Protein AF-V4JKS6-F1 (afdb_monomer)

pLDDT: mean 82.25, std 15.7, range [40.88, 96.31]

Nearest PDB structures (foldseek):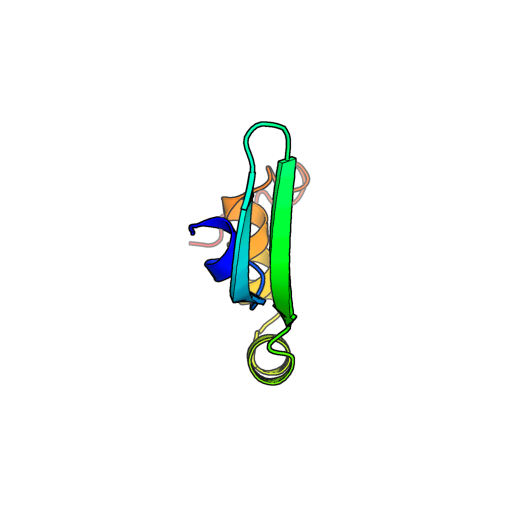
  1sce-assembly2_A  TM=4.060E-01  e=3.119E+00  Schizosaccharomyces pombe
  1sce-assembly2_D  TM=4.134E-01  e=4.435E+00  Schizosaccharomyces pombe
  1xjj-assembly1_A  TM=2.988E-01  e=2.193E+00  Thermotoga maritima
  1sce-assembly2_B  TM=3.984E-01  e=7.791E+00  Schizosaccharomyces pombe
  1xjm-assembly1_A  TM=2.756E-01  e=4.133E+00  Thermotoga maritima

Mean predicted aligned error: 7.57 Å

Secondary structure (DSSP, 8-state):
-HHHHHTTEEEEEEEE-SS-EEEEEEE-HHHHHT--HHHHHHHHHTTS---TT--S---

Foldseek 3Di:
DVLCVLQQKDFPDKDDDPPDIDTDIDHPVVVVVPDDPVSNVVSVCVPDPPPPVPPPPPD

Radius of gyration: 15.07 Å; Cα contacts (8 Å, |Δi|>4): 43; chains: 1; bounding box: 33×19×39 Å

Structure (mmCIF, N/CA/C/O backbone):
data_AF-V4JKS6-F1
#
_entry.id   AF-V4JKS6-F1
#
loop_
_atom_site.group_PDB
_atom_site.id
_atom_site.type_symbol
_atom_site.label_atom_id
_atom_site.label_alt_id
_atom_site.label_comp_id
_atom_site.label_asym_id
_atom_site.label_entity_id
_atom_site.label_seq_id
_atom_site.pdbx_PDB_ins_code
_atom_site.Cartn_x
_atom_site.Cartn_y
_atom_site.Cartn_z
_atom_site.occupancy
_atom_site.B_iso_or_equiv
_atom_site.auth_seq_id
_atom_site.auth_comp_id
_atom_site.auth_asym_id
_atom_site.auth_atom_id
_atom_site.pdbx_PDB_model_num
ATOM 1 N N . MET A 1 1 ? 10.715 -3.240 -0.383 1.00 58.50 1 MET A N 1
ATOM 2 C CA . MET A 1 1 ? 9.277 -3.071 -0.708 1.00 58.50 1 MET A CA 1
ATOM 3 C C . MET A 1 1 ? 8.426 -3.009 0.570 1.00 58.50 1 MET A C 1
ATOM 5 O O . MET A 1 1 ? 7.420 -3.693 0.670 1.00 58.50 1 MET A O 1
ATOM 9 N N . GLN A 1 2 ? 8.809 -2.210 1.572 1.00 61.09 2 GLN A N 1
ATOM 10 C CA . GLN A 1 2 ? 8.113 -2.213 2.869 1.00 61.09 2 GLN A CA 1
ATOM 11 C C . GLN A 1 2 ? 6.830 -1.370 2.827 1.00 61.09 2 GLN A C 1
ATOM 13 O O . GLN A 1 2 ? 5.802 -1.796 3.333 1.00 61.09 2 GLN A O 1
ATOM 18 N N . LEU A 1 3 ? 6.863 -0.234 2.117 1.00 65.81 3 LEU A N 1
ATOM 19 C CA . LEU A 1 3 ? 5.730 0.688 1.973 1.00 65.81 3 LEU A CA 1
ATOM 20 C C . LEU A 1 3 ? 4.488 0.041 1.336 1.00 65.81 3 LEU A C 1
ATOM 22 O O . LEU A 1 3 ? 3.360 0.345 1.710 1.00 65.81 3 LEU A O 1
ATOM 26 N N . ALA A 1 4 ? 4.707 -0.887 0.403 1.00 71.62 4 ALA A N 1
ATOM 27 C CA . ALA A 1 4 ? 3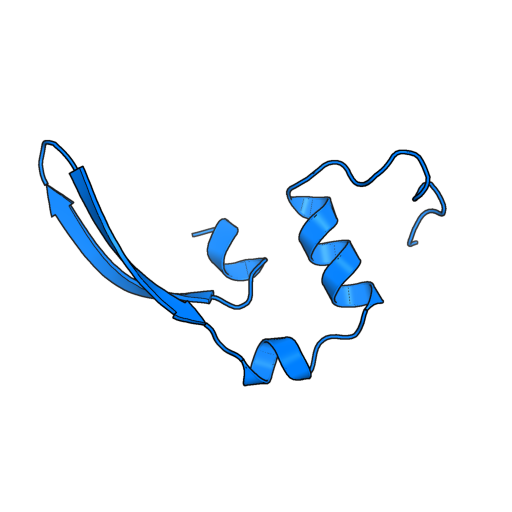.639 -1.559 -0.324 1.00 71.62 4 ALA A CA 1
ATOM 28 C C . ALA A 1 4 ? 2.724 -2.391 0.592 1.00 71.62 4 ALA A C 1
ATOM 30 O O . ALA A 1 4 ? 1.502 -2.396 0.441 1.00 71.62 4 ALA A O 1
ATOM 31 N N . ALA A 1 5 ? 3.314 -3.014 1.615 1.00 71.06 5 ALA A N 1
ATOM 32 C CA . ALA A 1 5 ? 2.597 -3.843 2.573 1.00 71.06 5 ALA A CA 1
ATOM 33 C C . ALA A 1 5 ? 1.655 -3.045 3.497 1.00 71.06 5 ALA A C 1
ATOM 35 O O . ALA A 1 5 ? 0.671 -3.603 3.986 1.00 71.06 5 ALA A O 1
ATOM 36 N N . PHE A 1 6 ? 1.915 -1.752 3.726 1.00 82.56 6 PHE A N 1
ATOM 37 C CA . PHE A 1 6 ? 1.064 -0.921 4.587 1.00 82.56 6 PHE A CA 1
ATOM 38 C C . PHE A 1 6 ? -0.177 -0.389 3.862 1.00 82.56 6 PHE A C 1
ATOM 40 O O . PHE A 1 6 ? -1.209 -0.204 4.499 1.00 82.56 6 PHE A O 1
ATOM 47 N N . PHE A 1 7 ? -0.105 -0.183 2.542 1.00 83.25 7 PHE A N 1
ATOM 48 C CA . PHE A 1 7 ? -1.129 0.556 1.788 1.00 83.25 7 PHE A CA 1
ATOM 49 C C . PHE A 1 7 ? -1.992 -0.294 0.849 1.00 83.25 7 PHE A C 1
ATOM 51 O O . PHE A 1 7 ? -2.682 0.267 0.005 1.00 83.25 7 PHE A O 1
ATOM 58 N N . ALA A 1 8 ? -1.966 -1.627 0.981 1.00 89.88 8 ALA A N 1
ATOM 59 C CA . ALA A 1 8 ? -2.653 -2.545 0.059 1.00 89.88 8 ALA A CA 1
ATOM 60 C C . ALA A 1 8 ? -2.355 -2.203 -1.410 1.00 89.88 8 ALA A C 1
ATOM 62 O O . ALA A 1 8 ? -3.239 -2.197 -2.270 1.00 89.88 8 ALA A O 1
ATOM 63 N N . ILE A 1 9 ? -1.090 -1.889 -1.682 1.00 90.50 9 ILE A N 1
ATOM 64 C CA . ILE A 1 9 ? -0.597 -1.655 -3.030 1.00 90.50 9 ILE A CA 1
ATOM 65 C C . ILE A 1 9 ? 0.368 -2.770 -3.400 1.00 90.50 9 ILE A C 1
ATOM 67 O O . ILE A 1 9 ? 1.163 -3.219 -2.577 1.00 90.50 9 ILE A O 1
ATO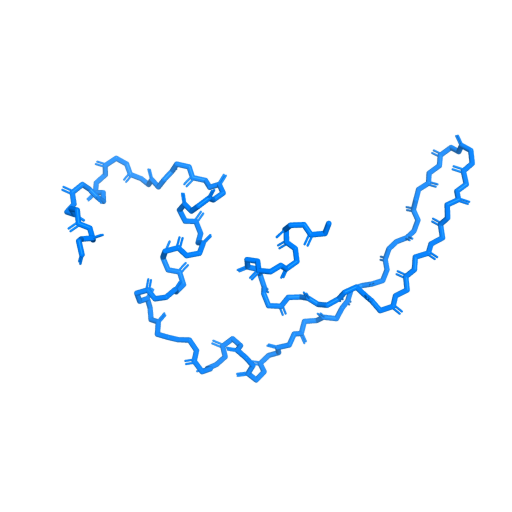M 71 N N . ASP A 1 10 ? 0.328 -3.173 -4.659 1.00 89.31 10 ASP A N 1
ATOM 72 C CA . ASP A 1 10 ? 1.286 -4.102 -5.240 1.00 89.31 10 ASP A CA 1
ATOM 73 C C . ASP A 1 10 ? 2.108 -3.350 -6.295 1.00 89.31 10 ASP A C 1
ATOM 75 O O . ASP A 1 10 ? 1.575 -2.528 -7.048 1.00 89.31 10 ASP A O 1
ATOM 79 N N . VAL A 1 11 ? 3.415 -3.612 -6.362 1.00 90.50 11 VAL A N 1
ATOM 80 C CA . VAL A 1 11 ? 4.268 -3.065 -7.426 1.00 90.50 11 VAL A CA 1
ATOM 81 C C . VAL A 1 11 ? 4.217 -4.014 -8.609 1.00 90.50 11 VAL A C 1
ATOM 83 O O . VAL A 1 11 ? 4.685 -5.146 -8.52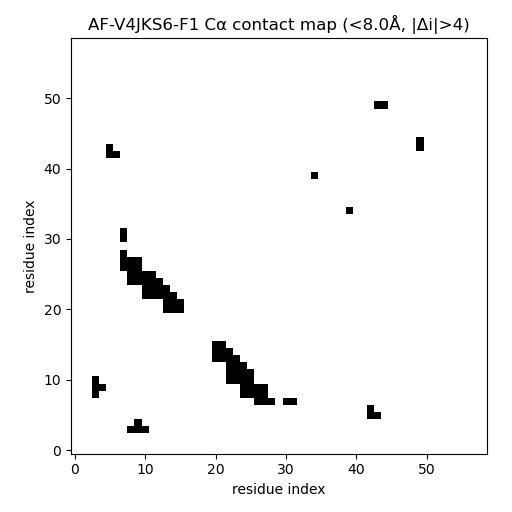3 1.00 90.50 11 VAL A O 1
ATOM 86 N N . THR A 1 12 ? 3.620 -3.559 -9.706 1.00 92.94 12 THR A N 1
ATOM 87 C CA . THR A 1 12 ? 3.348 -4.407 -10.873 1.00 92.94 12 THR A CA 1
ATOM 88 C C . THR A 1 12 ? 4.434 -4.303 -11.933 1.00 92.94 12 THR A C 1
ATOM 90 O O . THR A 1 12 ? 4.637 -5.244 -12.693 1.00 92.94 12 THR A O 1
ATOM 93 N N . ALA A 1 13 ? 5.126 -3.164 -11.997 1.00 94.31 13 ALA A N 1
ATOM 94 C CA . ALA A 1 13 ? 6.277 -2.955 -12.866 1.00 94.31 13 ALA A CA 1
ATOM 95 C C . ALA A 1 13 ? 7.157 -1.823 -12.327 1.00 94.31 13 ALA A C 1
ATOM 97 O O . ALA A 1 13 ? 6.688 -0.943 -11.601 1.00 94.31 13 ALA A O 1
ATOM 98 N N . TYR A 1 14 ? 8.430 -1.823 -12.711 1.00 95.06 14 TYR A N 1
ATOM 99 C CA . TYR A 1 14 ? 9.342 -0.717 -12.448 1.00 95.06 14 TYR A CA 1
ATOM 100 C C . TYR A 1 14 ? 10.406 -0.620 -13.545 1.00 95.06 14 TYR A C 1
ATOM 102 O O . TYR A 1 14 ? 10.753 -1.621 -14.171 1.00 95.06 14 TYR A O 1
ATOM 110 N N . ALA A 1 15 ? 10.932 0.584 -13.763 1.00 96.12 15 ALA A N 1
ATOM 111 C CA . ALA A 1 15 ? 12.085 0.832 -14.619 1.00 96.12 15 ALA A CA 1
ATOM 112 C C . ALA A 1 15 ? 13.062 1.779 -13.916 1.00 96.12 15 ALA A C 1
ATOM 114 O O . ALA A 1 15 ? 12.654 2.757 -13.282 1.00 96.12 15 ALA A O 1
ATOM 115 N N . VAL A 1 16 ? 14.352 1.460 -14.025 1.00 96.25 16 VAL A N 1
ATOM 116 C CA . VAL A 1 16 ? 15.448 2.214 -13.412 1.00 96.25 16 VAL A CA 1
ATOM 117 C C . VAL A 1 16 ? 16.275 2.865 -14.509 1.00 96.25 16 VAL A C 1
ATOM 119 O O . VAL A 1 16 ? 16.739 2.188 -15.425 1.00 96.25 16 VAL A O 1
ATOM 122 N N . MET A 1 17 ? 16.484 4.170 -14.386 1.00 96.31 17 MET A N 1
ATOM 123 C CA . MET A 1 17 ? 17.373 4.950 -15.237 1.00 96.31 17 MET A CA 1
ATOM 124 C C . MET A 1 17 ? 18.364 5.722 -14.368 1.00 96.31 17 MET A C 1
ATOM 126 O O . MET A 1 17 ? 18.168 5.885 -13.166 1.00 96.31 17 MET A O 1
ATOM 130 N N . SER A 1 18 ? 19.435 6.226 -14.976 1.00 95.88 18 SER A N 1
ATOM 131 C CA . SER A 1 18 ? 20.492 6.947 -14.257 1.00 95.88 18 SER A CA 1
ATOM 132 C C . SER A 1 18 ? 20.014 8.224 -13.555 1.00 95.88 18 SER A C 1
ATOM 134 O O . SER A 1 18 ? 20.672 8.682 -12.627 1.00 95.88 18 SER A O 1
ATOM 136 N N . ASN A 1 19 ? 18.885 8.801 -13.975 1.00 95.56 19 ASN A N 1
ATOM 137 C CA . ASN A 1 19 ? 18.370 10.071 -13.463 1.00 95.56 19 ASN A CA 1
ATOM 138 C C . ASN A 1 19 ? 16.957 10.000 -12.861 1.00 95.56 19 ASN A C 1
ATOM 140 O O . ASN A 1 19 ? 16.517 10.995 -12.291 1.00 95.56 19 ASN A O 1
ATOM 144 N N . HIS A 1 20 ? 16.230 8.885 -12.990 1.00 95.81 20 HIS A N 1
ATOM 145 C CA . HIS A 1 20 ? 14.910 8.723 -12.373 1.00 95.81 20 HIS A CA 1
ATOM 146 C C . HIS A 1 20 ? 14.435 7.265 -12.351 1.00 95.81 20 HIS A C 1
ATOM 148 O O . HIS A 1 20 ? 15.035 6.364 -12.940 1.00 95.81 20 HIS A O 1
ATOM 154 N N . TYR A 1 21 ? 13.307 7.066 -11.670 1.00 95.56 21 TYR A N 1
ATOM 155 C CA . TYR A 1 21 ? 12.612 5.796 -11.534 1.00 95.56 21 TYR A CA 1
ATOM 156 C C . TYR A 1 21 ? 11.182 5.933 -12.050 1.00 95.56 21 TYR A C 1
ATOM 158 O O . TYR A 1 21 ? 10.489 6.893 -11.712 1.00 95.56 21 TYR A O 1
ATOM 166 N N . HIS A 1 22 ? 10.720 4.941 -12.805 1.00 95.75 22 HIS A N 1
ATOM 167 C CA . HIS A 1 22 ? 9.300 4.744 -13.080 1.00 95.75 22 HIS A CA 1
ATOM 168 C C . HIS A 1 22 ? 8.806 3.557 -12.260 1.00 95.75 22 HIS A C 1
ATOM 170 O O . HIS A 1 22 ? 9.412 2.488 -12.295 1.00 95.75 22 HIS A O 1
ATOM 176 N N . VAL A 1 23 ? 7.702 3.723 -11.534 1.00 93.50 23 VAL A N 1
ATOM 177 C CA . VAL A 1 23 ? 7.083 2.650 -10.749 1.00 93.50 23 VAL A CA 1
ATOM 178 C C . VAL A 1 23 ? 5.603 2.598 -11.093 1.00 93.50 23 VAL A C 1
ATOM 180 O O . VAL A 1 23 ? 4.910 3.610 -11.016 1.00 93.50 23 VAL A O 1
ATOM 183 N N . VAL A 1 24 ? 5.123 1.416 -11.470 1.00 94.38 24 VAL A N 1
ATOM 184 C CA . VAL A 1 24 ? 3.701 1.141 -11.675 1.00 94.38 24 VAL A CA 1
ATOM 185 C C . VAL A 1 24 ? 3.189 0.413 -10.444 1.00 94.38 24 VAL A C 1
ATOM 187 O O . VAL A 1 24 ? 3.713 -0.636 -10.060 1.00 94.38 24 VAL A O 1
ATOM 190 N N . VAL A 1 25 ? 2.164 0.987 -9.823 1.00 93.12 25 VAL A N 1
ATOM 191 C CA . VAL A 1 25 ? 1.501 0.418 -8.653 1.00 93.12 25 VAL A CA 1
ATOM 192 C C . VAL A 1 25 ? 0.053 0.101 -8.976 1.00 93.12 25 VAL A C 1
ATOM 194 O O . VAL A 1 25 ? -0.617 0.835 -9.703 1.00 93.12 25 VAL A O 1
ATOM 197 N N . ARG A 1 26 ? -0.437 -0.987 -8.393 1.00 92.50 26 ARG A N 1
ATOM 198 C CA . ARG A 1 26 ? -1.849 -1.349 -8.392 1.00 92.50 26 ARG A CA 1
ATOM 199 C C . ARG A 1 26 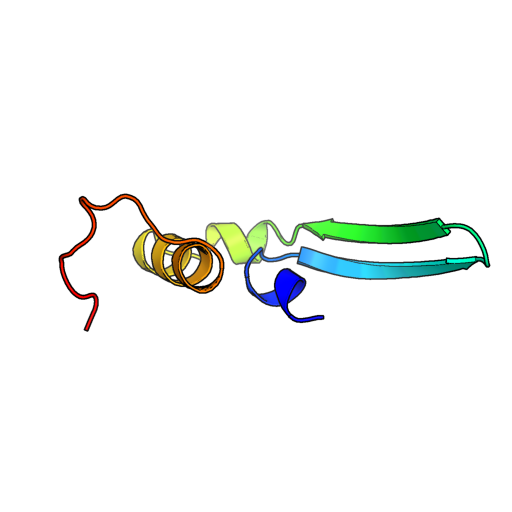? -2.377 -1.236 -6.971 1.00 92.50 26 ARG A C 1
ATOM 201 O O . ARG A 1 26 ? -1.763 -1.761 -6.051 1.00 92.50 26 ARG A O 1
ATOM 208 N N . ILE A 1 27 ? -3.543 -0.620 -6.815 1.00 91.31 27 ILE A N 1
ATOM 209 C CA . ILE A 1 27 ? -4.290 -0.622 -5.555 1.00 91.31 27 ILE A CA 1
ATOM 210 C C . ILE A 1 27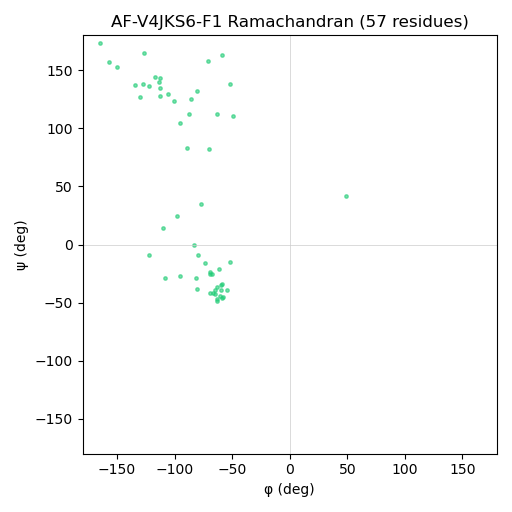 ? -5.150 -1.889 -5.507 1.00 91.31 27 ILE A C 1
ATOM 212 O O . ILE A 1 27 ? -5.948 -2.137 -6.417 1.00 91.31 27 ILE A O 1
ATOM 216 N N . ASP A 1 28 ? -5.007 -2.689 -4.454 1.00 91.38 28 ASP A N 1
ATOM 217 C CA . ASP A 1 28 ? -5.870 -3.839 -4.196 1.00 91.38 28 ASP A CA 1
ATOM 218 C C . ASP A 1 28 ? -7.082 -3.422 -3.356 1.00 91.38 28 ASP A C 1
ATOM 220 O O . ASP A 1 28 ? -7.116 -3.563 -2.134 1.00 91.38 28 ASP A O 1
ATOM 224 N N . GLN A 1 29 ? -8.101 -2.894 -4.036 1.00 91.56 29 GLN A N 1
ATOM 225 C CA . GLN A 1 29 ? -9.325 -2.416 -3.391 1.00 91.56 29 GLN A CA 1
ATOM 226 C C . GLN A 1 29 ? -10.043 -3.501 -2.587 1.00 91.56 29 GLN A C 1
ATOM 228 O O . GLN A 1 29 ? -10.617 -3.192 -1.550 1.00 91.56 29 GLN A O 1
ATOM 233 N N . ARG A 1 30 ? -10.002 -4.765 -3.027 1.00 92.62 30 ARG A N 1
ATOM 234 C CA . ARG A 1 30 ? -10.674 -5.859 -2.308 1.00 92.62 30 ARG A CA 1
ATOM 235 C C . ARG A 1 30 ? -10.053 -6.038 -0.928 1.00 92.62 30 ARG A C 1
ATOM 237 O O . ARG A 1 30 ? -10.761 -6.015 0.067 1.00 92.62 30 ARG A O 1
ATOM 244 N N . ARG A 1 31 ? -8.720 -6.073 -0.881 1.00 90.75 31 ARG A N 1
ATOM 245 C CA . ARG A 1 31 ? -7.953 -6.170 0.365 1.00 90.75 31 ARG A CA 1
ATOM 246 C C . ARG A 1 31 ? -8.230 -5.004 1.316 1.00 90.75 31 ARG A C 1
ATOM 248 O O . ARG A 1 31 ? -8.333 -5.229 2.512 1.00 90.75 31 ARG A O 1
ATOM 255 N N . VAL A 1 32 ? -8.370 -3.780 0.794 1.00 90.06 32 VAL A N 1
ATOM 256 C CA . VAL A 1 32 ? -8.710 -2.596 1.610 1.00 90.06 32 VAL A CA 1
ATOM 257 C C . VAL A 1 32 ? -10.119 -2.694 2.188 1.00 90.06 32 VAL A C 1
ATOM 259 O O . VAL A 1 32 ? -10.324 -2.336 3.343 1.00 90.06 32 VAL A O 1
ATOM 262 N N . LEU A 1 33 ? -11.089 -3.163 1.401 1.00 92.25 33 LEU A N 1
ATOM 263 C CA . LEU A 1 33 ? -12.483 -3.280 1.841 1.00 92.25 33 LEU A CA 1
ATOM 264 C C . LEU A 1 33 ? -12.668 -4.335 2.939 1.00 92.25 33 LEU A C 1
ATOM 266 O O . LEU A 1 33 ? -13.577 -4.202 3.753 1.00 92.25 33 LEU A O 1
ATOM 270 N N . ASP A 1 34 ? -11.783 -5.329 2.996 1.00 94.00 34 ASP A N 1
ATOM 271 C CA . ASP A 1 34 ? -11.771 -6.345 4.051 1.00 94.00 34 ASP A CA 1
ATOM 272 C C . ASP A 1 34 ? -11.115 -5.849 5.358 1.00 94.00 34 ASP A C 1
ATOM 274 O O . ASP A 1 34 ? -11.165 -6.532 6.386 1.00 94.00 34 ASP A O 1
ATOM 278 N N . TRP A 1 35 ? -10.480 -4.670 5.362 1.00 93.00 35 TRP A N 1
ATOM 279 C CA . TRP A 1 35 ? -9.830 -4.136 6.557 1.00 93.00 35 TRP A CA 1
ATOM 280 C C . TRP A 1 35 ? -10.819 -3.481 7.515 1.00 93.00 35 TRP A C 1
ATOM 282 O O . TRP A 1 35 ? -11.602 -2.602 7.161 1.00 93.00 35 TRP A O 1
ATOM 292 N N . SER A 1 36 ? -10.707 -3.846 8.792 1.00 93.38 36 SER A N 1
ATOM 293 C CA . SER A 1 36 ? -11.372 -3.108 9.863 1.00 93.38 36 SER A CA 1
ATOM 294 C C . SER A 1 36 ? -10.714 -1.743 10.082 1.00 93.38 36 SER A C 1
ATOM 296 O O . SER A 1 36 ? -9.527 -1.552 9.816 1.00 93.38 36 SER A O 1
ATOM 298 N N . VAL A 1 37 ? -11.451 -0.804 10.677 1.00 90.62 37 VAL A N 1
ATOM 299 C CA . VAL A 1 37 ? -10.905 0.505 11.079 1.00 90.62 37 VAL A CA 1
ATOM 300 C C . VAL A 1 37 ? -9.671 0.352 11.981 1.00 90.62 37 VAL A C 1
ATOM 302 O O . VAL A 1 37 ? -8.691 1.072 11.805 1.00 90.62 37 VAL A O 1
ATOM 305 N N . LYS A 1 38 ? -9.677 -0.620 12.906 1.00 90.75 38 LYS A N 1
ATOM 306 C CA . LYS A 1 38 ? -8.528 -0.923 13.778 1.00 90.75 38 LYS A CA 1
ATOM 307 C C . LYS A 1 38 ? -7.297 -1.323 12.961 1.00 90.75 38 LYS A C 1
ATOM 309 O O . LYS A 1 38 ? -6.202 -0.840 13.230 1.00 90.75 38 LYS A O 1
ATOM 314 N N . GLU A 1 39 ? -7.487 -2.168 11.952 1.00 90.31 39 GLU A N 1
ATOM 315 C CA . GLU A 1 39 ? -6.414 -2.638 11.072 1.00 90.31 39 GLU A CA 1
ATOM 316 C C . GLU A 1 39 ? -5.820 -1.488 10.244 1.00 90.31 39 GLU A C 1
ATOM 318 O O . GLU A 1 39 ? -4.600 -1.355 10.148 1.00 90.31 39 GLU A O 1
ATOM 323 N N . VAL A 1 40 ? -6.677 -0.609 9.713 1.00 89.31 40 VAL A N 1
ATOM 324 C CA . VAL A 1 40 ? -6.251 0.605 8.998 1.00 89.31 40 VAL A CA 1
ATOM 325 C C . VAL A 1 40 ? -5.403 1.500 9.905 1.00 89.31 40 VAL A C 1
ATOM 327 O O . VAL A 1 40 ? -4.335 1.956 9.494 1.00 89.31 40 VAL A O 1
ATOM 330 N N . LEU A 1 41 ? -5.842 1.718 11.149 1.00 88.00 41 LEU A N 1
ATOM 331 C CA . LEU A 1 41 ? -5.118 2.539 12.120 1.00 88.00 41 LEU A CA 1
ATOM 332 C C . LEU A 1 41 ? -3.747 1.947 12.461 1.00 88.00 41 LEU A C 1
ATOM 334 O O . LEU A 1 41 ? -2.760 2.672 12.392 1.00 88.00 41 LEU A O 1
ATOM 338 N N . ILE A 1 42 ? -3.666 0.646 12.769 1.00 87.38 42 ILE A N 1
ATOM 339 C CA . ILE A 1 42 ? -2.395 -0.033 13.082 1.00 87.38 42 ILE A CA 1
ATOM 340 C C . ILE A 1 42 ? -1.406 0.099 11.917 1.00 87.38 42 ILE A C 1
ATOM 342 O O . ILE A 1 42 ? -0.239 0.424 12.123 1.00 87.38 42 ILE A O 1
ATOM 346 N N . ARG A 1 43 ? -1.863 -0.118 10.678 1.00 87.69 43 ARG A N 1
ATOM 347 C CA . ARG A 1 43 ? -1.003 -0.017 9.487 1.00 87.69 43 ARG A CA 1
ATOM 348 C C . ARG A 1 43 ? -0.500 1.403 9.257 1.00 87.69 43 ARG A C 1
ATOM 350 O O . ARG A 1 43 ? 0.661 1.586 8.901 1.00 87.69 43 ARG A O 1
ATOM 357 N N . TRP A 1 44 ? -1.350 2.406 9.482 1.00 86.69 44 TRP A N 1
ATOM 358 C CA . TRP A 1 44 ? -0.972 3.811 9.331 1.00 86.69 44 TRP A CA 1
ATOM 359 C C . TRP A 1 44 ? 0.026 4.258 10.406 1.00 86.69 44 TRP A C 1
ATOM 361 O O . TRP A 1 44 ? 1.008 4.937 10.097 1.00 86.69 44 TRP A O 1
ATOM 371 N N . THR A 1 45 ? -0.177 3.839 11.661 1.00 86.31 45 THR A N 1
ATOM 372 C CA . THR A 1 45 ? 0.693 4.236 12.779 1.00 86.31 45 THR A CA 1
ATOM 373 C C . THR A 1 45 ? 2.062 3.558 12.779 1.00 86.31 45 THR A C 1
ATOM 375 O O . THR A 1 45 ? 2.985 4.044 13.428 1.00 86.31 45 THR A O 1
ATOM 378 N N . GLN A 1 46 ? 2.240 2.477 12.013 1.00 83.06 46 GLN A N 1
ATOM 379 C CA . GLN A 1 46 ? 3.556 1.872 11.790 1.00 83.06 46 GLN A CA 1
ATOM 380 C C . GLN A 1 46 ? 4.489 2.740 10.927 1.00 83.06 46 GLN A C 1
ATOM 382 O O . GLN A 1 46 ? 5.706 2.582 11.008 1.00 83.06 46 GLN A O 1
ATOM 387 N N . LEU A 1 47 ? 3.942 3.641 10.104 1.00 82.81 47 LEU A N 1
ATOM 388 C CA . LEU A 1 47 ? 4.715 4.539 9.235 1.00 82.81 47 LEU A CA 1
ATOM 389 C C . LEU A 1 47 ? 4.699 5.995 9.701 1.00 82.81 47 LEU A C 1
ATOM 391 O O . LEU A 1 47 ? 5.652 6.729 9.444 1.00 82.81 47 LEU A O 1
ATOM 395 N N . PHE A 1 48 ? 3.628 6.416 10.370 1.00 82.69 48 PHE A N 1
ATOM 396 C CA . PHE A 1 48 ? 3.443 7.792 10.806 1.00 82.69 48 PHE A CA 1
ATOM 397 C C . PHE A 1 48 ? 3.129 7.840 12.292 1.00 82.69 48 PHE A C 1
ATOM 399 O O . PHE A 1 48 ? 2.305 7.077 12.788 1.00 82.69 48 PHE A O 1
ATOM 406 N N . THR A 1 49 ? 3.717 8.795 13.006 1.00 75.25 49 THR A N 1
ATOM 407 C CA . THR A 1 49 ? 3.285 9.081 14.373 1.00 75.25 49 THR A CA 1
ATOM 408 C C . THR A 1 49 ? 1.837 9.562 14.320 1.00 75.25 49 THR A C 1
ATOM 410 O O . THR A 1 49 ? 1.548 10.616 13.752 1.00 75.25 49 THR A O 1
ATOM 413 N N . GLY A 1 50 ? 0.918 8.757 14.860 1.00 66.38 50 GLY A N 1
ATOM 414 C CA . GLY A 1 50 ? -0.497 9.109 14.936 1.00 66.38 50 GLY A CA 1
ATOM 415 C C . GLY A 1 50 ? -0.714 10.407 15.727 1.00 66.38 50 GLY A C 1
ATOM 416 O O . GLY A 1 50 ? 0.173 10.839 16.470 1.00 66.38 50 GLY A O 1
ATOM 417 N N . PRO A 1 51 ? -1.889 11.049 15.605 1.00 65.31 51 PRO A N 1
ATOM 418 C CA . PRO A 1 51 ? -2.223 12.206 16.428 1.00 65.31 51 PRO A CA 1
ATOM 419 C C . PRO A 1 51 ? -2.020 11.879 17.914 1.00 65.31 51 PRO A C 1
ATOM 421 O O . PRO A 1 51 ? -2.421 10.803 18.364 1.00 65.31 51 PRO A O 1
ATOM 424 N N . LEU A 1 52 ? -1.448 12.816 18.682 1.00 60.31 52 LEU A N 1
ATOM 425 C CA . LEU A 1 52 ? -1.161 12.690 20.128 1.00 60.31 52 LEU A CA 1
ATOM 426 C C . LEU A 1 52 ? -2.376 12.259 20.982 1.00 60.31 52 LEU A C 1
ATOM 428 O O . LEU A 1 52 ? -2.205 11.833 22.118 1.00 60.31 52 LEU A O 1
ATOM 432 N N . LEU A 1 53 ? -3.589 12.336 20.428 1.00 57.34 53 LEU A N 1
ATOM 433 C CA . LEU A 1 53 ? -4.857 11.924 21.037 1.00 57.34 53 LEU A C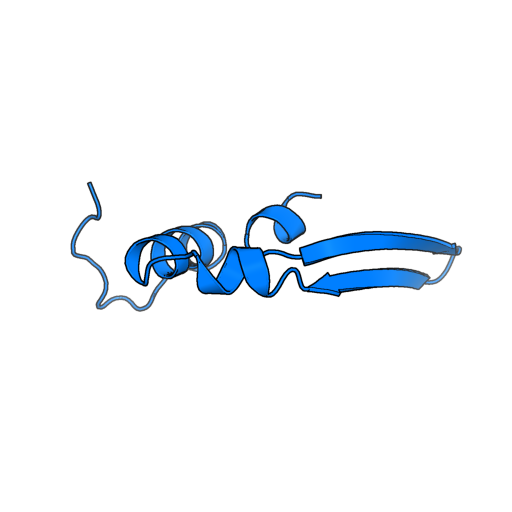A 1
ATOM 434 C C . LEU A 1 53 ? -5.170 10.418 20.908 1.00 57.34 53 LEU A C 1
ATOM 436 O O . LEU A 1 53 ? -6.206 9.977 21.387 1.00 57.34 53 LEU A O 1
ATOM 440 N N . SER A 1 54 ? -4.306 9.624 20.267 1.00 52.38 54 SER A N 1
ATOM 441 C CA . SER A 1 54 ? -4.479 8.168 20.081 1.00 52.38 54 SER A CA 1
ATOM 442 C C . SER A 1 54 ? -3.710 7.320 21.106 1.00 52.38 54 SER A C 1
ATOM 444 O O . SER A 1 54 ? -3.391 6.160 20.857 1.00 52.38 54 SER A O 1
ATOM 446 N N . SER A 1 55 ? -3.413 7.883 22.280 1.00 45.78 55 SER A N 1
ATOM 447 C CA . SER A 1 55 ? -2.726 7.213 23.389 1.00 45.78 55 SER A CA 1
ATOM 448 C C . SER A 1 55 ? -3.624 6.261 24.187 1.00 45.78 55 SER A C 1
ATOM 450 O O . SER A 1 55 ? -3.437 6.095 25.389 1.00 45.78 55 SER A O 1
ATOM 452 N N . GLU A 1 56 ? -4.563 5.576 23.542 1.00 49.69 56 GLU A N 1
ATOM 453 C CA . GLU A 1 56 ? -5.071 4.333 24.104 1.00 49.69 56 GLU A CA 1
ATOM 454 C C . GLU A 1 56 ? -4.276 3.223 23.438 1.00 49.69 56 GLU A C 1
ATOM 456 O O . GLU A 1 56 ? -4.404 2.967 22.241 1.00 49.69 56 GLU A O 1
ATOM 461 N N . LYS A 1 57 ? -3.333 2.657 24.200 1.00 46.28 57 LYS A N 1
ATOM 462 C CA . LYS A 1 57 ? -2.485 1.564 23.740 1.00 46.28 57 LYS A CA 1
ATOM 463 C C . LYS A 1 57 ? -3.388 0.501 23.131 1.00 46.28 57 LYS A C 1
ATOM 465 O O . LYS A 1 57 ? -4.118 -0.175 23.850 1.00 46.28 57 LYS A O 1
ATOM 470 N N . VAL A 1 58 ? -3.312 0.347 21.815 1.00 50.19 58 VAL A N 1
ATOM 471 C CA . VAL A 1 58 ? -3.805 -0.847 21.147 1.00 50.19 58 VAL A CA 1
ATOM 472 C C . VAL A 1 58 ? -2.843 -1.966 21.544 1.00 50.19 58 VAL A C 1
ATOM 474 O O . VAL A 1 58 ? -1.850 -2.212 20.864 1.00 50.19 58 VAL 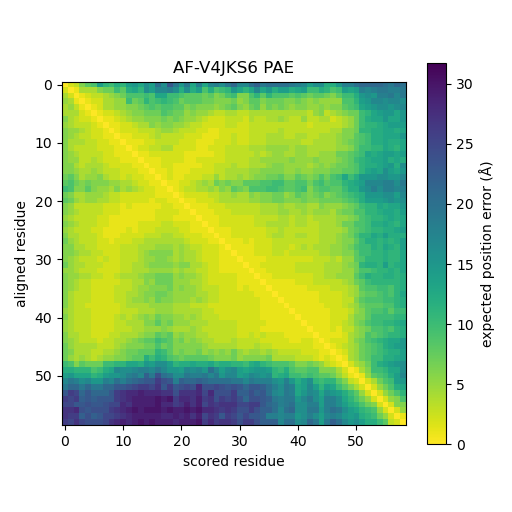A O 1
ATOM 477 N N . VAL A 1 59 ? -3.081 -2.530 22.730 1.00 40.88 59 VAL A N 1
ATOM 478 C CA . VAL A 1 59 ? -2.551 -3.825 23.167 1.00 40.88 59 VAL A CA 1
ATOM 479 C C . VAL A 1 59 ? -3.305 -4.921 22.420 1.00 40.88 59 VAL A C 1
ATOM 481 O O . VAL A 1 59 ? -4.525 -4.748 22.167 1.00 40.88 59 VAL A O 1
#

Solvent-accessible surface area (backbone atoms only — not comparable to full-atom values): 3865 Å² total; per-residue (Å²): 125,70,69,37,74,56,68,45,34,45,80,77,46,71,48,84,55,100,88,52,74,49,76,43,72,42,77,40,62,68,65,53,71,72,49,50,74,69,56,52,50,55,40,49,47,75,79,38,88,62,67,88,87,63,79,66,80,88,121

Sequ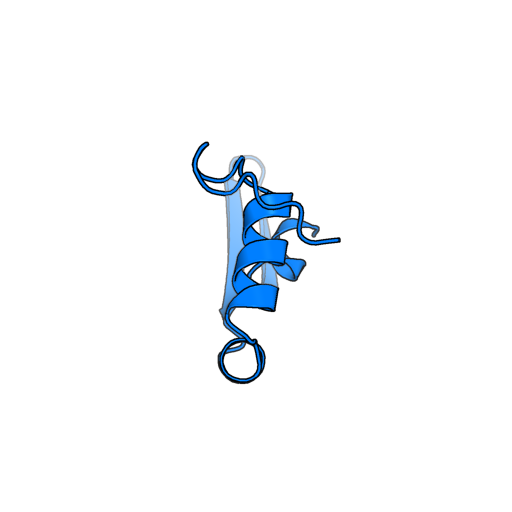ence (59 aa):
MQLAAFFAIDVTAYAVMSNHYHVVVRIDQRRVLDWSVKEVLIRWTQLFTGPLLSSEKVV